Protein AF-A0A6I7NQV2-F1 (afdb_monomer_lite)

Radius of gyration: 12.8 Å; chains: 1; bounding box: 30×22×27 Å

Sequence (72 aa):
MKERSIGMMILFTIITLGIYAIYWYIAFQVELKRQTGEGFGGLGHILVSIVTLGIYGLYWYYKVGERLEKQG

Foldseek 3Di:
DPDDPPVVQVVVCVVVVNVSVLVVQQVVQQVLCVVQVDDDHSVVVVVVCVVVVNPVVVVVVVVSVVSVVVVD

Structure (mmCIF, N/CA/C/O backbone):
data_AF-A0A6I7NQV2-F1
#
_entry.id   AF-A0A6I7NQV2-F1
#
loop_
_atom_site.group_PDB
_atom_site.id
_atom_site.type_symbol
_atom_site.label_atom_id
_atom_site.label_alt_id
_atom_site.label_comp_id
_atom_site.label_asym_id
_atom_site.label_entity_id
_atom_site.label_seq_id
_atom_site.pdbx_PDB_ins_code
_atom_site.Cartn_x
_atom_site.Cartn_y
_atom_site.Cartn_z
_atom_site.occupancy
_atom_site.B_iso_or_equiv
_atom_site.auth_seq_id
_atom_site.auth_comp_id
_atom_site.auth_asym_id
_atom_site.auth_atom_id
_atom_site.pdbx_PDB_model_num
ATOM 1 N N . MET A 1 1 ? -10.596 7.779 -5.293 1.00 52.00 1 MET A N 1
ATOM 2 C CA . MET A 1 1 ? -9.603 6.718 -5.584 1.00 52.00 1 MET A CA 1
ATOM 3 C C . MET A 1 1 ? -9.126 6.869 -7.022 1.00 52.00 1 MET A C 1
ATOM 5 O O . MET A 1 1 ? -9.962 7.109 -7.879 1.00 52.00 1 MET A O 1
ATOM 9 N N . LYS A 1 2 ? -7.815 6.795 -7.305 1.00 60.03 2 LYS A N 1
ATOM 10 C CA . LYS A 1 2 ? -7.343 6.724 -8.703 1.00 60.03 2 LYS A CA 1
ATOM 11 C C . LYS A 1 2 ? -7.842 5.408 -9.291 1.00 60.03 2 LYS A C 1
ATOM 13 O O . LYS A 1 2 ? -7.538 4.365 -8.716 1.00 60.03 2 LYS A O 1
ATOM 18 N N . GLU A 1 3 ? -8.561 5.454 -10.406 1.00 61.69 3 GLU A N 1
ATOM 19 C CA . GLU A 1 3 ? -8.890 4.237 -11.140 1.00 61.69 3 GLU A CA 1
ATOM 20 C C . GLU A 1 3 ? -7.596 3.624 -11.661 1.00 61.69 3 GLU A C 1
ATOM 22 O O . GLU A 1 3 ? -6.811 4.263 -12.367 1.00 61.69 3 GLU A O 1
ATOM 27 N N . ARG A 1 4 ? -7.318 2.399 -11.228 1.00 67.81 4 ARG A N 1
ATOM 28 C CA . ARG A 1 4 ? -6.144 1.652 -11.660 1.00 67.81 4 ARG A CA 1
ATOM 29 C C . ARG A 1 4 ? -6.644 0.366 -12.281 1.00 67.81 4 ARG A C 1
ATOM 31 O O . ARG A 1 4 ? -7.248 -0.454 -11.598 1.00 67.81 4 ARG A O 1
ATOM 38 N N . SER A 1 5 ? -6.394 0.204 -13.577 1.00 79.50 5 SER A N 1
ATOM 39 C CA . SER A 1 5 ? -6.715 -1.040 -14.268 1.00 79.50 5 SER A CA 1
ATOM 40 C C . SER A 1 5 ? -5.876 -2.176 -13.684 1.00 79.50 5 SER A C 1
ATOM 42 O O . SER A 1 5 ? -4.642 -2.114 -13.683 1.00 79.50 5 SER A O 1
ATOM 44 N N . ILE A 1 6 ? -6.556 -3.220 -13.208 1.00 77.94 6 ILE A N 1
ATOM 45 C CA . ILE A 1 6 ? -5.936 -4.439 -12.672 1.00 77.94 6 ILE A CA 1
ATOM 46 C C . ILE A 1 6 ? -5.011 -5.062 -13.730 1.00 77.94 6 ILE A C 1
ATOM 48 O O . ILE A 1 6 ? -3.914 -5.511 -13.407 1.00 77.94 6 ILE A O 1
ATOM 52 N N . GLY A 1 7 ? -5.398 -4.992 -15.011 1.00 82.38 7 GLY A N 1
ATOM 53 C CA . GLY A 1 7 ? -4.588 -5.483 -16.127 1.00 82.38 7 GLY A CA 1
ATOM 54 C C . GLY A 1 7 ? -3.242 -4.764 -16.258 1.00 82.38 7 GLY A C 1
ATOM 55 O O . GLY A 1 7 ? -2.205 -5.417 -16.361 1.00 82.38 7 GLY A O 1
ATOM 56 N N . MET A 1 8 ? -3.225 -3.427 -16.170 1.00 81.88 8 MET A N 1
ATOM 57 C CA . MET A 1 8 ? -1.964 -2.667 -16.164 1.00 81.88 8 MET A CA 1
ATOM 58 C C . MET A 1 8 ? -1.114 -2.983 -14.935 1.00 81.88 8 MET A C 1
ATOM 60 O O . MET A 1 8 ? 0.109 -3.043 -15.030 1.00 81.88 8 MET A O 1
ATOM 64 N N . MET A 1 9 ? -1.748 -3.189 -13.781 1.00 81.62 9 MET A N 1
ATOM 65 C CA . MET A 1 9 ? -1.035 -3.494 -12.547 1.00 81.62 9 MET A CA 1
ATOM 66 C C . MET A 1 9 ? -0.305 -4.838 -12.630 1.00 81.62 9 MET A C 1
ATOM 68 O O . MET A 1 9 ? 0.866 -4.917 -12.258 1.00 81.62 9 MET A O 1
ATOM 72 N N . ILE A 1 10 ? -0.961 -5.871 -13.162 1.00 81.81 10 ILE A N 1
ATOM 73 C CA . ILE A 1 10 ? -0.354 -7.190 -13.378 1.00 81.81 10 ILE A CA 1
ATOM 74 C C . ILE A 1 10 ? 0.780 -7.087 -14.401 1.00 81.81 10 ILE A C 1
ATOM 76 O O . ILE A 1 10 ? 1.884 -7.560 -14.134 1.00 81.81 10 ILE A O 1
ATOM 80 N N . LEU A 1 11 ? 0.551 -6.397 -15.524 1.00 87.38 11 LEU A N 1
ATOM 81 C CA . LEU A 1 11 ? 1.565 -6.204 -16.562 1.00 87.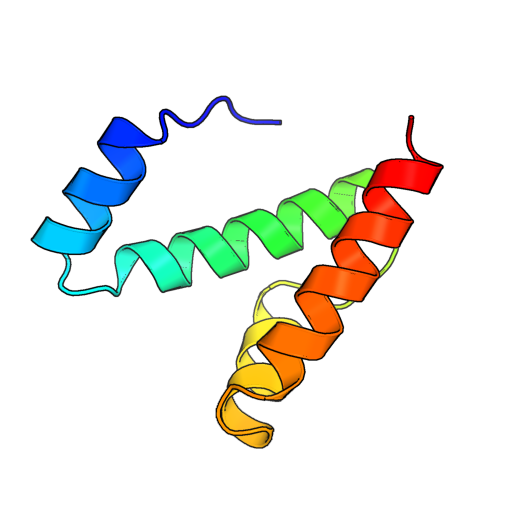38 11 LEU A CA 1
ATOM 82 C C . LEU A 1 11 ? 2.827 -5.522 -16.011 1.00 87.38 11 LEU A C 1
ATOM 84 O O . LEU A 1 11 ? 3.931 -6.033 -16.187 1.00 87.38 11 LEU A O 1
ATOM 88 N N . PHE A 1 12 ? 2.681 -4.411 -15.284 1.00 82.88 12 PHE A N 1
ATOM 89 C CA . PHE A 1 12 ? 3.825 -3.723 -14.684 1.00 82.88 12 PHE A CA 1
ATOM 90 C C . PHE A 1 12 ? 4.495 -4.537 -13.580 1.00 82.88 12 PHE A C 1
ATOM 92 O O . PHE A 1 12 ? 5.712 -4.466 -13.430 1.00 82.88 12 PHE A O 1
ATOM 99 N N . THR A 1 13 ? 3.742 -5.342 -12.834 1.00 82.75 13 THR A N 1
ATOM 100 C CA . THR A 1 13 ? 4.313 -6.257 -11.837 1.00 82.75 13 THR A CA 1
ATOM 101 C C . THR A 1 13 ? 5.207 -7.304 -12.498 1.00 82.75 13 THR A C 1
ATO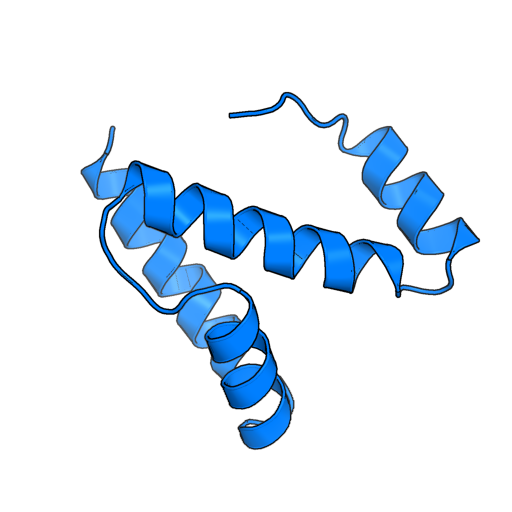M 103 O O . THR A 1 13 ? 6.304 -7.545 -12.006 1.00 82.75 13 THR A O 1
ATOM 106 N N . ILE A 1 14 ? 4.798 -7.864 -13.639 1.00 85.38 14 ILE A N 1
ATOM 107 C CA . ILE A 1 14 ? 5.613 -8.823 -14.400 1.00 85.38 14 ILE A CA 1
ATOM 108 C C . ILE A 1 14 ? 6.857 -8.134 -14.983 1.00 85.38 14 ILE A C 1
ATOM 110 O O . ILE A 1 14 ? 7.967 -8.628 -14.804 1.00 85.38 14 ILE A O 1
ATOM 114 N N . ILE A 1 15 ? 6.693 -6.963 -15.611 1.00 88.19 15 ILE A N 1
ATOM 115 C CA . ILE A 1 15 ? 7.800 -6.206 -16.232 1.00 88.19 15 ILE A CA 1
ATOM 116 C C . ILE A 1 15 ? 8.856 -5.785 -15.199 1.00 88.19 15 ILE A C 1
ATOM 118 O O . ILE A 1 15 ? 10.048 -5.791 -15.488 1.00 88.19 15 ILE A O 1
ATOM 122 N N . THR A 1 16 ? 8.430 -5.419 -13.990 1.00 86.12 16 THR A N 1
ATOM 123 C CA . THR A 1 16 ? 9.318 -4.929 -12.919 1.00 86.12 16 THR A CA 1
ATOM 124 C C . THR A 1 16 ? 9.736 -6.013 -11.926 1.00 86.12 16 THR A C 1
ATOM 126 O O . THR A 1 16 ? 10.251 -5.682 -10.858 1.00 86.12 16 THR A O 1
ATOM 129 N N . LEU A 1 17 ? 9.500 -7.293 -12.240 1.00 82.62 17 LEU A N 1
ATOM 130 C CA . LEU A 1 17 ? 9.838 -8.428 -11.372 1.00 82.62 17 LEU A CA 1
ATOM 131 C C . LEU A 1 17 ? 9.278 -8.286 -9.941 1.00 82.62 17 LEU A C 1
ATOM 133 O O . LEU A 1 17 ? 9.965 -8.534 -8.955 1.00 82.62 17 LEU A O 1
ATOM 137 N N . GLY A 1 18 ? 8.029 -7.841 -9.805 1.00 72.44 18 GLY A N 1
ATOM 138 C CA . GLY A 1 18 ? 7.356 -7.703 -8.510 1.00 72.44 18 GLY A CA 1
ATOM 139 C C . GLY A 1 18 ? 7.571 -6.364 -7.796 1.00 72.44 18 GLY A C 1
ATOM 140 O O . GLY A 1 18 ? 6.816 -6.044 -6.879 1.00 72.44 18 GLY A O 1
ATOM 141 N N . ILE A 1 19 ? 8.523 -5.531 -8.226 1.00 79.12 19 ILE A N 1
ATOM 142 C CA . ILE A 1 19 ? 8.833 -4.252 -7.559 1.00 79.12 19 ILE A CA 1
ATOM 143 C C . ILE A 1 19 ? 7.655 -3.271 -7.657 1.00 79.12 19 ILE A C 1
ATOM 145 O O . ILE A 1 19 ? 7.325 -2.582 -6.687 1.00 79.12 19 ILE A O 1
ATOM 149 N N . TYR A 1 20 ? 6.962 -3.236 -8.800 1.00 81.31 20 TYR A N 1
ATOM 150 C CA . TYR A 1 20 ? 5.784 -2.387 -8.975 1.00 81.31 20 TYR A CA 1
ATOM 151 C C . TYR A 1 20 ? 4.648 -2.754 -8.013 1.00 81.31 20 TYR A C 1
ATOM 153 O O . TYR A 1 20 ? 3.960 -1.857 -7.527 1.00 81.31 20 TYR A O 1
ATOM 161 N N . ALA A 1 21 ? 4.479 -4.036 -7.668 1.00 78.44 21 ALA A N 1
ATOM 162 C CA . ALA A 1 21 ? 3.477 -4.451 -6.686 1.00 78.44 21 ALA A CA 1
ATOM 163 C C . ALA A 1 21 ? 3.769 -3.869 -5.294 1.00 78.44 21 ALA A C 1
ATOM 165 O O . ALA A 1 21 ? 2.846 -3.421 -4.614 1.00 78.44 21 ALA A O 1
ATOM 166 N N . ILE A 1 22 ? 5.044 -3.788 -4.900 1.00 78.31 22 ILE A N 1
ATOM 167 C CA . ILE A 1 22 ? 5.463 -3.174 -3.631 1.00 78.31 22 ILE A CA 1
ATOM 168 C C . ILE A 1 22 ? 5.172 -1.670 -3.648 1.00 78.31 22 ILE A C 1
ATOM 170 O O . ILE A 1 22 ? 4.547 -1.151 -2.723 1.00 78.31 22 ILE A O 1
ATOM 174 N N . TYR A 1 23 ? 5.560 -0.967 -4.717 1.00 81.94 23 TYR A N 1
ATOM 175 C CA . TYR A 1 23 ? 5.241 0.456 -4.880 1.00 81.94 23 TYR A CA 1
ATOM 176 C C . TYR A 1 23 ? 3.730 0.708 -4.788 1.00 81.94 23 TYR A C 1
ATOM 178 O O . TYR A 1 23 ? 3.267 1.624 -4.101 1.00 81.94 23 TYR A O 1
ATOM 186 N N . TRP A 1 24 ? 2.947 -0.136 -5.454 1.00 79.75 24 TRP A N 1
ATOM 187 C CA . TRP A 1 24 ? 1.501 -0.015 -5.477 1.00 79.75 24 TRP A CA 1
ATOM 188 C C . TRP A 1 24 ? 0.883 -0.254 -4.103 1.00 79.75 24 TRP A C 1
ATOM 190 O O . TRP A 1 24 ? 0.018 0.520 -3.695 1.00 79.75 24 TRP A O 1
ATOM 200 N N . TYR A 1 25 ? 1.361 -1.266 -3.376 1.00 78.75 25 TYR A N 1
ATOM 201 C CA . TYR A 1 25 ? 0.946 -1.553 -2.008 1.00 78.75 25 TYR A CA 1
ATOM 202 C C . TYR A 1 25 ? 1.153 -0.336 -1.101 1.00 78.75 25 TYR A C 1
ATOM 204 O O . TYR A 1 25 ? 0.225 0.090 -0.419 1.00 78.75 25 TYR A O 1
ATOM 212 N N . ILE A 1 26 ? 2.321 0.306 -1.163 1.00 79.69 26 ILE A N 1
ATOM 213 C CA . ILE A 1 26 ? 2.634 1.516 -0.385 1.00 79.69 26 ILE A CA 1
ATOM 214 C C . ILE A 1 26 ? 1.682 2.659 -0.743 1.00 79.69 26 ILE A C 1
ATOM 216 O O . ILE A 1 26 ? 1.109 3.297 0.142 1.00 79.69 26 ILE A O 1
ATOM 220 N N . ALA A 1 27 ? 1.496 2.911 -2.040 1.00 83.00 27 ALA A N 1
ATOM 221 C CA . ALA A 1 27 ? 0.614 3.968 -2.519 1.00 83.00 27 ALA A CA 1
ATOM 222 C C . ALA A 1 27 ? -0.849 3.727 -2.109 1.00 83.00 27 ALA A C 1
ATOM 224 O O . ALA A 1 27 ? -1.559 4.680 -1.793 1.00 83.00 27 ALA A O 1
ATOM 225 N N . PHE A 1 28 ? -1.288 2.467 -2.091 1.00 82.38 28 PHE A N 1
ATOM 226 C CA . PHE A 1 28 ? -2.604 2.074 -1.600 1.00 82.38 28 PHE A CA 1
ATOM 227 C C . PHE A 1 28 ? -2.755 2.375 -0.106 1.00 82.38 28 PHE A C 1
ATOM 229 O O . PHE A 1 28 ? -3.724 3.024 0.266 1.00 82.38 28 PHE A O 1
ATOM 236 N N . GLN A 1 29 ? -1.776 2.020 0.736 1.00 80.75 29 GLN A N 1
ATOM 237 C CA . GLN A 1 29 ? -1.837 2.319 2.177 1.00 80.75 29 GLN A CA 1
ATOM 238 C C . GLN A 1 29 ? -1.904 3.821 2.477 1.00 80.75 29 GLN A C 1
ATOM 240 O O . GLN A 1 29 ? -2.640 4.252 3.363 1.00 80.75 29 GLN A O 1
ATOM 245 N N . VAL A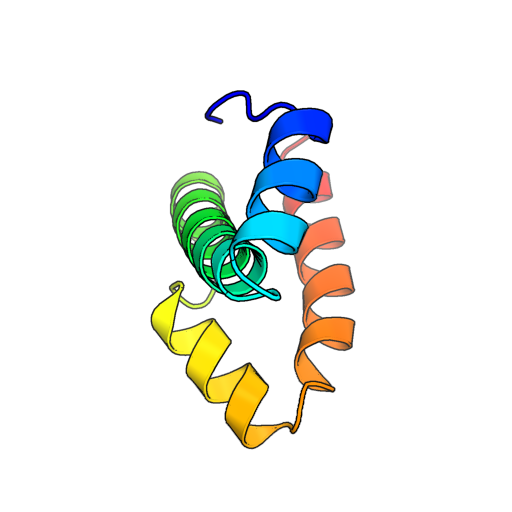 1 30 ? -1.145 4.634 1.736 1.00 83.12 30 VAL A N 1
ATOM 246 C CA . VAL A 1 30 ? -1.167 6.097 1.887 1.00 83.12 30 VAL A CA 1
ATOM 247 C C . VAL A 1 30 ? -2.540 6.666 1.533 1.00 83.12 30 VAL A C 1
ATOM 249 O O . VAL A 1 30 ? -3.065 7.498 2.270 1.00 83.12 30 VAL A O 1
ATOM 252 N N . GLU A 1 31 ? -3.136 6.207 0.433 1.00 82.12 31 GLU A N 1
ATOM 253 C CA . GLU A 1 31 ? -4.474 6.636 0.022 1.00 82.12 31 GLU A CA 1
ATOM 254 C C . GLU A 1 31 ? -5.545 6.168 1.013 1.00 82.12 31 GLU A C 1
ATOM 256 O O . GLU A 1 31 ? -6.422 6.951 1.370 1.00 82.12 31 GLU A O 1
ATOM 261 N N . LEU A 1 32 ? -5.439 4.928 1.502 1.00 80.25 32 LEU A N 1
ATOM 262 C CA . LEU A 1 32 ? -6.359 4.365 2.485 1.00 80.25 32 LEU A CA 1
ATOM 263 C C . LEU A 1 32 ? -6.347 5.200 3.766 1.00 80.25 32 LEU A C 1
ATOM 265 O O . LEU A 1 32 ? -7.396 5.652 4.202 1.00 80.25 32 LEU A O 1
ATOM 269 N N . LYS A 1 33 ? -5.156 5.512 4.298 1.00 82.38 33 LYS A N 1
ATOM 270 C CA . LYS A 1 33 ? -4.999 6.400 5.458 1.00 82.38 33 LYS A CA 1
ATOM 271 C C . LYS A 1 33 ? -5.576 7.792 5.200 1.00 82.38 33 LYS A C 1
ATOM 273 O O . LYS A 1 33 ? -6.145 8.390 6.107 1.00 82.38 33 LYS A O 1
ATOM 278 N N . ARG A 1 34 ? -5.425 8.326 3.985 1.00 82.50 34 ARG A N 1
ATOM 279 C CA . ARG A 1 34 ? -5.986 9.635 3.625 1.00 82.50 34 ARG A CA 1
ATOM 280 C C . ARG A 1 34 ? -7.516 9.628 3.630 1.00 82.50 34 ARG A C 1
ATOM 282 O O . ARG A 1 34 ? -8.106 10.649 3.956 1.00 82.50 34 ARG A O 1
ATOM 289 N N . GLN A 1 35 ? -8.140 8.507 3.275 1.00 81.00 35 GLN A N 1
ATOM 290 C CA . GLN A 1 35 ? -9.597 8.375 3.236 1.00 81.00 35 GLN A CA 1
ATOM 291 C C . GLN A 1 35 ? -10.195 7.985 4.591 1.00 81.00 35 GLN A C 1
ATOM 293 O O . GLN A 1 35 ? -11.233 8.519 4.960 1.00 81.00 35 GLN A O 1
ATOM 298 N N . THR A 1 36 ? -9.568 7.072 5.335 1.00 78.69 36 THR A N 1
ATOM 299 C CA . THR A 1 36 ? -10.070 6.592 6.635 1.00 78.69 36 THR A CA 1
ATOM 300 C C . THR A 1 36 ? -9.618 7.452 7.808 1.00 78.69 36 THR A C 1
ATOM 302 O O . THR A 1 36 ? -10.193 7.353 8.883 1.00 78.69 36 THR A O 1
ATOM 305 N N . GLY A 1 37 ? -8.550 8.241 7.653 1.00 75.38 37 GLY A N 1
ATOM 306 C CA . GLY A 1 37 ? -7.870 8.918 8.763 1.00 75.38 37 GLY A CA 1
ATOM 307 C C . GLY A 1 37 ? -7.107 7.969 9.701 1.00 75.38 37 GLY A C 1
ATOM 308 O O . GLY A 1 37 ? -6.347 8.423 10.555 1.00 75.38 37 GLY A O 1
ATOM 309 N N . GLU A 1 38 ? -7.244 6.651 9.523 1.00 67.19 38 GLU A N 1
ATOM 310 C CA . GLU A 1 38 ? -6.769 5.626 10.449 1.00 67.19 38 GLU A CA 1
ATOM 311 C C . GLU A 1 38 ? -5.716 4.703 9.824 1.00 67.19 38 GLU A C 1
ATOM 313 O O . GLU A 1 38 ? -5.900 4.136 8.744 1.00 67.19 38 GLU A O 1
ATOM 318 N N . GLY A 1 39 ? -4.633 4.439 10.561 1.00 67.44 39 GLY A N 1
ATOM 319 C CA . GLY A 1 39 ? -3.615 3.444 10.211 1.00 67.44 39 GLY A CA 1
ATOM 320 C C . GLY A 1 39 ? -2.203 3.992 10.007 1.00 67.44 39 GLY A C 1
ATOM 321 O O . GLY A 1 39 ? -1.933 5.195 10.082 1.00 67.44 39 GLY A O 1
ATOM 322 N N . PHE A 1 40 ? -1.279 3.065 9.754 1.00 63.72 40 PHE A N 1
ATOM 323 C CA . PHE A 1 40 ? 0.113 3.379 9.460 1.00 63.72 40 PHE A CA 1
ATOM 324 C C . PHE A 1 40 ? 0.246 3.918 8.030 1.00 63.72 40 PHE A C 1
ATOM 326 O O . PHE A 1 40 ? -0.434 3.468 7.113 1.00 63.72 40 PHE A O 1
ATOM 333 N N . GLY A 1 41 ? 1.124 4.905 7.828 1.00 68.12 41 GLY A N 1
ATOM 334 C CA . GLY A 1 41 ? 1.463 5.359 6.476 1.00 68.12 41 GLY A CA 1
ATOM 335 C C . GLY A 1 41 ? 2.196 4.266 5.689 1.00 68.12 41 GLY A C 1
ATOM 336 O O . GLY A 1 41 ? 2.659 3.285 6.271 1.00 68.12 41 GLY A O 1
ATOM 337 N N . GLY A 1 42 ? 2.363 4.461 4.377 1.00 67.38 42 GLY A N 1
ATOM 338 C CA . GLY A 1 42 ? 3.010 3.478 3.497 1.00 67.38 42 GLY A CA 1
ATOM 339 C C . GLY A 1 42 ? 4.374 2.976 3.998 1.00 67.38 42 GLY A C 1
ATOM 340 O O . GLY A 1 42 ? 4.636 1.782 3.944 1.00 67.38 42 GLY A O 1
ATOM 341 N N . LEU A 1 43 ? 5.196 3.852 4.592 1.00 66.31 43 LEU A N 1
ATOM 342 C CA . LEU A 1 43 ? 6.479 3.494 5.220 1.00 66.31 43 LEU A CA 1
ATOM 343 C C . LEU A 1 43 ? 6.337 2.614 6.474 1.00 66.31 43 LEU A C 1
ATOM 345 O O . LEU A 1 43 ? 7.117 1.683 6.658 1.00 66.31 43 LEU A O 1
ATOM 349 N N . GLY A 1 44 ? 5.326 2.862 7.311 1.00 70.62 44 GLY A N 1
ATOM 350 C CA . GLY A 1 44 ? 5.065 2.035 8.493 1.00 70.62 44 GLY A CA 1
ATOM 351 C C . GLY A 1 44 ? 4.647 0.616 8.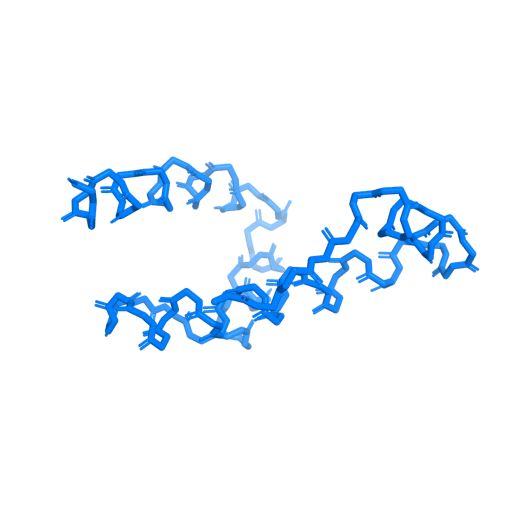105 1.00 70.62 44 GLY A C 1
ATOM 352 O O . GLY A 1 44 ? 5.110 -0.350 8.701 1.00 70.62 44 GLY A O 1
ATOM 353 N N . HIS A 1 45 ? 3.862 0.479 7.035 1.00 69.88 45 HIS A N 1
ATOM 354 C CA . HIS A 1 45 ? 3.461 -0.830 6.519 1.00 69.88 45 HIS A CA 1
ATOM 355 C C . HIS A 1 45 ? 4.620 -1.660 5.976 1.00 69.88 45 HIS A C 1
ATOM 357 O O . HIS A 1 45 ? 4.641 -2.874 6.184 1.00 69.88 45 HIS A O 1
ATOM 363 N N . ILE A 1 46 ? 5.587 -1.030 5.306 1.00 69.62 46 ILE A N 1
ATOM 364 C CA . ILE A 1 46 ? 6.796 -1.711 4.822 1.00 69.62 46 ILE A CA 1
ATOM 365 C C . ILE A 1 46 ? 7.616 -2.227 6.001 1.00 69.62 46 ILE A C 1
ATOM 367 O O . ILE A 1 46 ? 7.986 -3.397 6.012 1.00 69.62 46 ILE A O 1
ATOM 371 N N . LEU A 1 47 ? 7.862 -1.382 7.007 1.00 71.25 47 LEU A N 1
ATOM 372 C CA . LEU A 1 47 ? 8.663 -1.757 8.173 1.00 71.25 47 LEU A CA 1
ATOM 373 C C . LEU A 1 47 ? 8.047 -2.938 8.918 1.00 71.25 47 LEU A C 1
ATOM 375 O O . LEU A 1 47 ? 8.741 -3.911 9.199 1.00 71.25 47 LEU A O 1
ATOM 379 N N . VAL A 1 48 ? 6.737 -2.904 9.170 1.00 69.88 48 VAL A N 1
ATOM 380 C CA . VAL A 1 48 ? 6.067 -4.016 9.852 1.00 69.88 48 VAL A CA 1
ATOM 381 C C . VAL A 1 48 ? 6.038 -5.268 8.969 1.00 69.88 48 VAL A C 1
ATOM 383 O O . VAL A 1 48 ? 6.224 -6.372 9.475 1.00 69.88 48 VAL A O 1
ATOM 386 N N . SER A 1 49 ? 5.886 -5.130 7.649 1.00 66.56 49 SER A N 1
ATOM 387 C CA . SER A 1 49 ? 5.937 -6.282 6.734 1.00 66.56 49 SER A CA 1
ATOM 388 C C . SER A 1 49 ? 7.322 -6.937 6.703 1.00 66.56 49 SER A C 1
ATOM 390 O O . SER A 1 49 ? 7.403 -8.160 6.678 1.00 66.56 49 SER A O 1
ATOM 392 N N . ILE A 1 50 ? 8.405 -6.155 6.768 1.00 72.50 50 ILE A N 1
ATOM 393 C CA . ILE A 1 50 ? 9.780 -6.673 6.838 1.00 72.50 50 ILE A CA 1
ATOM 394 C C . ILE A 1 50 ? 10.044 -7.333 8.198 1.00 72.50 50 ILE A C 1
ATOM 396 O O . ILE A 1 50 ? 10.543 -8.453 8.245 1.00 72.50 50 ILE A O 1
ATOM 400 N N . VAL A 1 51 ? 9.660 -6.682 9.302 1.00 73.94 51 VAL A N 1
ATOM 401 C CA . VAL A 1 51 ? 9.869 -7.197 10.669 1.00 73.94 51 VAL A CA 1
ATOM 402 C C . VAL A 1 51 ? 9.100 -8.496 10.919 1.00 73.94 51 VAL A C 1
ATOM 404 O O . VAL A 1 51 ? 9.585 -9.379 11.616 1.00 73.94 51 VAL A O 1
ATOM 407 N N . THR A 1 52 ? 7.910 -8.638 10.335 1.00 76.00 52 THR A N 1
ATOM 408 C CA . THR A 1 52 ? 7.062 -9.831 10.504 1.00 76.00 52 THR A CA 1
ATOM 409 C C . THR A 1 52 ? 7.227 -10.872 9.399 1.00 76.00 52 THR A C 1
ATOM 411 O O . THR A 1 52 ? 6.422 -11.801 9.324 1.00 76.00 52 THR A O 1
ATOM 414 N N . LEU A 1 53 ? 8.232 -10.721 8.526 1.00 74.00 53 LEU A N 1
ATOM 415 C CA . LEU A 1 53 ? 8.481 -11.627 7.396 1.00 74.00 53 LEU A CA 1
ATOM 416 C C . LEU A 1 53 ? 7.235 -11.837 6.507 1.00 74.00 53 LEU A C 1
ATOM 418 O O . LEU A 1 53 ? 7.002 -12.918 5.976 1.00 74.00 53 LEU A O 1
ATOM 422 N N . GLY A 1 54 ? 6.402 -10.803 6.366 1.00 68.19 54 GLY A N 1
ATOM 423 C CA . GLY A 1 54 ? 5.183 -10.823 5.555 1.00 68.19 54 GLY A CA 1
ATOM 424 C C . GLY A 1 54 ? 3.926 -11.355 6.253 1.00 68.19 54 GLY A C 1
ATOM 425 O O . GLY A 1 54 ? 2.832 -11.167 5.722 1.00 68.19 54 GLY A O 1
ATOM 426 N N . ILE A 1 55 ? 4.023 -11.929 7.458 1.00 76.25 55 ILE A N 1
ATOM 427 C CA . ILE A 1 55 ? 2.858 -12.469 8.190 1.00 76.25 55 ILE A CA 1
ATOM 428 C C . ILE A 1 55 ? 1.875 -11.354 8.570 1.00 76.25 55 ILE A C 1
ATOM 430 O O . ILE A 1 55 ? 0.659 -11.533 8.485 1.00 76.25 55 ILE A O 1
ATOM 434 N N . TYR A 1 56 ? 2.375 -10.164 8.913 1.00 76.62 56 TYR A N 1
ATOM 435 C CA . TYR A 1 56 ? 1.519 -9.011 9.200 1.00 76.62 56 TYR A CA 1
ATOM 436 C C . TYR A 1 56 ? 0.649 -8.591 8.013 1.00 76.62 56 TYR A C 1
ATOM 438 O O . TYR A 1 56 ? -0.432 -8.043 8.220 1.00 76.62 5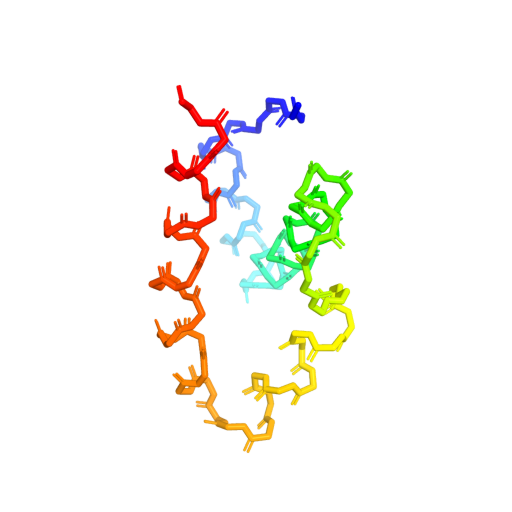6 TYR A O 1
ATOM 446 N N . GLY A 1 57 ? 1.080 -8.876 6.779 1.00 71.81 57 GLY A N 1
ATOM 447 C CA . GLY A 1 57 ? 0.282 -8.604 5.587 1.00 71.81 57 GLY A CA 1
ATOM 448 C C . GLY A 1 57 ? -1.083 -9.289 5.650 1.00 71.81 57 GLY A C 1
ATOM 449 O O . GLY A 1 57 ? -2.094 -8.654 5.366 1.00 71.81 57 GLY A O 1
ATOM 450 N N . LEU A 1 58 ? -1.133 -10.540 6.121 1.00 74.81 58 LEU A N 1
ATOM 451 C CA . LEU A 1 58 ? -2.380 -11.297 6.271 1.00 74.81 58 LEU A CA 1
ATOM 452 C C . LEU A 1 58 ? -3.323 -10.656 7.292 1.00 74.81 58 LEU A C 1
ATOM 454 O O . LEU A 1 58 ? -4.486 -10.414 6.980 1.00 74.81 58 LEU A O 1
ATOM 458 N N . TYR A 1 59 ? -2.818 -10.322 8.482 1.00 80.94 59 TYR A N 1
ATOM 459 C CA . TYR A 1 59 ? -3.598 -9.610 9.502 1.00 80.94 59 TYR A CA 1
ATOM 460 C C . TYR A 1 59 ? -4.120 -8.266 8.977 1.00 80.94 59 TYR A C 1
ATOM 462 O O . TYR A 1 59 ? -5.257 -7.866 9.234 1.00 80.94 59 TYR A O 1
ATOM 470 N N . TRP A 1 60 ? -3.292 -7.572 8.201 1.00 77.25 60 TRP A N 1
ATOM 471 C CA . TRP A 1 60 ? -3.642 -6.275 7.660 1.00 77.25 60 TRP A CA 1
ATOM 472 C C . TRP A 1 60 ? -4.752 -6.330 6.613 1.00 77.25 60 TRP A C 1
ATOM 474 O O . TRP A 1 60 ? -5.639 -5.481 6.649 1.00 77.25 60 TRP A O 1
ATOM 484 N N . TYR A 1 61 ? -4.758 -7.330 5.726 1.00 77.81 61 TYR A N 1
ATOM 485 C CA . TYR A 1 61 ? -5.839 -7.490 4.748 1.00 77.81 61 TYR A CA 1
ATOM 486 C C . TYR A 1 61 ? -7.213 -7.594 5.423 1.00 77.81 61 TYR A C 1
ATOM 488 O O . TYR A 1 61 ? -8.154 -6.932 4.984 1.00 77.81 61 TYR A O 1
ATOM 496 N N . TYR A 1 62 ? -7.311 -8.320 6.543 1.00 80.75 62 TYR A N 1
ATOM 497 C CA . TYR A 1 62 ? -8.538 -8.377 7.345 1.00 80.75 62 TYR A CA 1
ATOM 498 C C . TYR A 1 62 ? -8.917 -7.010 7.933 1.00 80.75 62 TYR A C 1
ATOM 500 O O . TYR A 1 62 ? -10.063 -6.578 7.809 1.00 80.75 62 TYR A O 1
ATOM 508 N N . LYS A 1 63 ? -7.962 -6.284 8.532 1.00 81.00 63 LYS A N 1
ATOM 509 C CA . LYS A 1 63 ? -8.227 -4.952 9.109 1.00 81.00 63 LYS A CA 1
ATOM 510 C C . LYS A 1 63 ? -8.591 -3.902 8.059 1.00 81.00 63 LYS A C 1
ATOM 512 O O . LYS A 1 63 ? -9.364 -3.002 8.367 1.00 81.00 63 LYS A O 1
ATOM 517 N N . VAL A 1 64 ? -8.046 -3.984 6.846 1.00 82.00 64 VAL A N 1
ATOM 518 C CA . VAL A 1 64 ? -8.432 -3.108 5.729 1.00 82.00 64 VAL A CA 1
ATOM 519 C C . VAL A 1 64 ? -9.869 -3.377 5.301 1.00 82.00 64 VAL A C 1
ATOM 521 O O . VAL A 1 64 ? -10.604 -2.416 5.102 1.00 82.00 64 VAL A O 1
ATOM 524 N N . GLY A 1 65 ? -10.281 -4.646 5.219 1.00 81.06 65 GLY A N 1
ATOM 525 C CA . GLY A 1 65 ? -11.667 -5.018 4.922 1.00 81.06 65 GLY A CA 1
ATOM 526 C C . GLY A 1 65 ? -12.657 -4.394 5.906 1.00 81.06 65 GLY A C 1
ATOM 527 O O . GLY A 1 65 ? -13.567 -3.691 5.486 1.00 81.06 65 GLY A O 1
ATOM 528 N N . GLU A 1 66 ? -12.398 -4.536 7.209 1.00 82.69 66 GLU A N 1
ATOM 529 C CA . GLU A 1 66 ? -13.228 -3.945 8.274 1.00 82.69 66 GLU A CA 1
ATOM 530 C C . GLU A 1 66 ? -13.320 -2.406 8.175 1.00 82.69 66 GLU A C 1
ATOM 532 O O . GLU A 1 66 ? -14.340 -1.801 8.498 1.00 82.69 66 GLU A O 1
ATOM 537 N N . ARG A 1 67 ? -12.245 -1.737 7.736 1.00 79.94 67 ARG A N 1
ATOM 538 C CA . ARG A 1 67 ? -12.228 -0.272 7.573 1.00 79.94 67 ARG A CA 1
ATOM 539 C C . ARG A 1 67 ? -13.011 0.185 6.356 1.00 79.94 67 ARG A C 1
ATOM 541 O O . ARG A 1 67 ? -13.682 1.206 6.434 1.00 79.94 67 ARG A O 1
ATOM 548 N N . LEU A 1 68 ? -1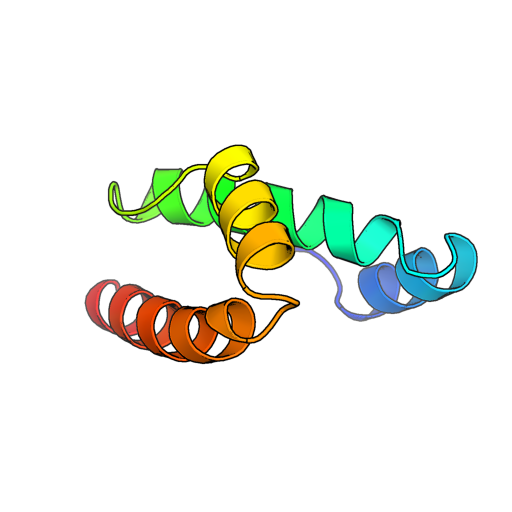2.882 -0.538 5.247 1.00 78.88 68 LEU A N 1
ATOM 549 C CA . LEU A 1 68 ? -13.617 -0.248 4.021 1.00 78.88 68 LEU A CA 1
ATOM 550 C C . LEU A 1 68 ? -15.115 -0.490 4.220 1.00 78.88 68 LEU A C 1
ATOM 552 O O . LEU A 1 68 ? -15.912 0.314 3.757 1.00 78.88 68 LEU A O 1
ATOM 556 N N . GLU A 1 69 ? -15.486 -1.537 4.961 1.00 81.88 69 GLU A N 1
ATOM 557 C CA . GLU A 1 69 ? -16.874 -1.803 5.353 1.00 81.88 69 GLU A CA 1
ATOM 558 C C . GLU A 1 69 ? -17.467 -0.649 6.170 1.00 81.88 69 GLU A C 1
ATOM 560 O O . GLU A 1 69 ? -18.560 -0.199 5.869 1.00 81.88 69 GLU A O 1
ATOM 565 N N . LYS A 1 70 ? -16.727 -0.093 7.140 1.00 76.38 70 LYS A N 1
ATOM 566 C CA . LYS A 1 70 ? -17.182 1.069 7.933 1.00 76.38 70 LYS A CA 1
ATOM 567 C C . LYS A 1 70 ? -17.343 2.367 7.129 1.00 76.38 70 LYS A C 1
ATOM 569 O O . LYS A 1 70 ? -17.886 3.331 7.664 1.00 76.38 70 LYS A O 1
ATOM 574 N N . GLN A 1 71 ? -16.813 2.433 5.907 1.00 68.12 71 GLN A N 1
ATOM 575 C CA . GLN A 1 71 ? -16.923 3.600 5.025 1.00 68.12 71 GLN A CA 1
ATOM 576 C C . GLN A 1 71 ? -18.064 3.499 4.002 1.00 68.12 71 GLN A C 1
ATOM 578 O O . GLN A 1 71 ? -18.351 4.508 3.352 1.00 68.12 71 GLN A O 1
ATOM 583 N N . GLY A 1 72 ? -18.667 2.317 3.833 1.00 54.53 72 GLY A N 1
ATOM 584 C CA . GLY A 1 72 ? -19.849 2.081 2.993 1.00 54.53 72 GLY A CA 1
ATOM 585 C C . GLY A 1 72 ? -21.132 2.061 3.809 1.00 54.53 72 GLY A C 1
ATOM 586 O O . GLY A 1 72 ? -22.183 2.361 3.202 1.00 54.53 72 GLY A O 1
#

Secondary structure (DSSP, 8-state):
-----HHHHHHHHHHTTTHHHHHHHHHHHHHHHHHHS-S--HHHHHHHHHHTTTHHHHHHHHHHHHHHHTT-

pLDDT: mean 76.23, std 7.44, range [52.0, 88.19]